Protein AF-A0A377LYE8-F1 (afdb_monomer_lite)

InterPro domains:
  IPR001661 Glycoside hydrolase, family 37 [PF01204] (4-134)
  IPR001661 Glycoside hydrolase, family 37 [PR00744] (15-32)
  IPR001661 Glycoside hydrolase, family 37 [PR00744] (58-74)
  IPR001661 Glycoside hydrolase, family 37 [PR00744] (122-138)
  IPR001661 Glycoside hydrolase, family 37 [PTHR23403] (1-134)
  IPR008928 Six-hairpin glycosidase superfamily [SSF48208] (1-133)
  IPR012341 Six-hairpin glycosidase-like superfamily [G3DSA:1.50.10.10] (1-136)

Radius of gyration: 16.88 Å; chains: 1; bounding box: 43×40×41 Å

Sequence (141 aa):
MDDPQKLGTIRTTSIVPVDLNALMFKMEKLLARASQESGDAASASKYEALATARQKAMEKYLWNDKEGWYADYDLKSKKVRNQLTAAALFPLYVKAAAQDRADKVAVATSSRLLKPGGITTTTVNSGQQWDAPMAGRHCSG

pLDDT: mean 79.94, std 22.17, range [29.41, 98.62]

Structure (mmCIF, N/CA/C/O backbone):
data_AF-A0A377LYE8-F1
#
_entry.id   AF-A0A377LYE8-F1
#
loop_
_atom_site.group_PDB
_atom_site.id
_atom_site.type_symbol
_atom_site.label_atom_id
_atom_site.label_alt_id
_atom_site.label_comp_id
_atom_site.label_asym_id
_atom_site.label_entity_id
_atom_site.label_seq_id
_atom_site.pdbx_PDB_ins_code
_atom_site.Cartn_x
_atom_site.Cartn_y
_atom_site.Cartn_z
_atom_site.occupancy
_atom_site.B_iso_or_equiv
_atom_site.auth_seq_id
_atom_site.auth_comp_id
_atom_site.auth_asym_id
_atom_site.auth_atom_id
_atom_site.pdbx_PDB_model_num
ATOM 1 N N . MET A 1 1 ? 17.632 -0.928 -7.086 1.00 48.34 1 MET A N 1
ATOM 2 C CA . MET A 1 1 ? 18.841 -1.577 -7.592 1.00 48.34 1 MET A CA 1
ATOM 3 C C . MET A 1 1 ? 19.222 -0.950 -8.915 1.00 48.34 1 MET A C 1
ATOM 5 O O . MET A 1 1 ? 18.545 -1.192 -9.905 1.00 48.34 1 MET A O 1
ATOM 9 N N . ASP A 1 2 ? 20.235 -0.085 -8.879 1.00 56.28 2 ASP A N 1
ATOM 10 C CA . ASP A 1 2 ? 20.888 0.429 -10.091 1.00 56.28 2 ASP A CA 1
ATOM 11 C C . ASP A 1 2 ? 22.133 -0.429 -10.426 1.00 56.28 2 ASP A C 1
ATOM 13 O O . ASP A 1 2 ? 22.540 -0.482 -11.578 1.00 56.28 2 ASP A O 1
ATOM 17 N N . ASP A 1 3 ? 22.668 -1.188 -9.454 1.00 51.19 3 ASP A N 1
ATOM 18 C CA . ASP A 1 3 ? 23.614 -2.295 -9.663 1.00 51.19 3 ASP A CA 1
ATOM 19 C C . ASP A 1 3 ? 23.428 -3.359 -8.549 1.00 51.19 3 ASP 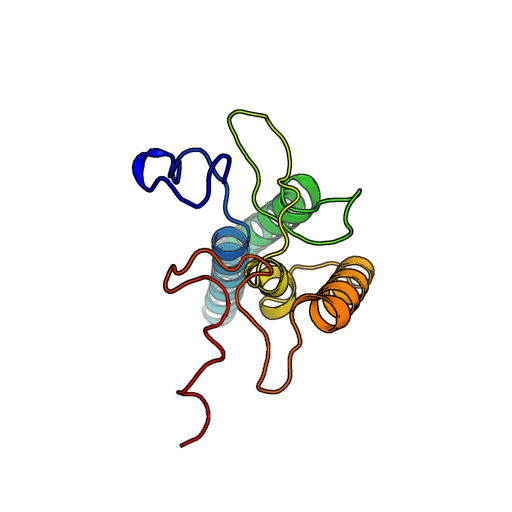A C 1
ATOM 21 O O . ASP A 1 3 ? 23.744 -3.087 -7.387 1.00 51.19 3 ASP A O 1
ATOM 25 N N . PRO A 1 4 ? 22.887 -4.557 -8.844 1.00 56.78 4 PRO A N 1
ATOM 26 C CA . PRO A 1 4 ? 22.670 -5.614 -7.851 1.00 56.78 4 PRO A CA 1
ATOM 27 C C . PRO A 1 4 ? 23.966 -6.278 -7.343 1.00 56.78 4 PRO A C 1
ATOM 29 O O . PRO A 1 4 ? 23.905 -7.100 -6.433 1.00 56.78 4 PRO A O 1
ATOM 32 N N . GLN A 1 5 ? 25.141 -5.944 -7.892 1.00 51.22 5 GLN A N 1
ATOM 33 C CA . GLN A 1 5 ? 26.438 -6.519 -7.502 1.00 51.22 5 GLN A CA 1
ATOM 34 C C . GLN A 1 5 ? 27.265 -5.606 -6.580 1.00 51.22 5 GLN A C 1
ATOM 36 O O . GLN A 1 5 ? 28.321 -6.014 -6.098 1.00 51.22 5 GLN A O 1
ATOM 41 N N . LYS A 1 6 ? 26.793 -4.388 -6.276 1.00 52.12 6 LYS A N 1
ATOM 42 C CA . LYS A 1 6 ? 27.489 -3.444 -5.383 1.00 52.12 6 LYS A CA 1
ATOM 43 C C . LYS A 1 6 ? 26.644 -3.086 -4.165 1.00 52.12 6 LYS A C 1
ATOM 45 O O . LYS A 1 6 ? 25.799 -2.192 -4.227 1.00 52.12 6 LYS A O 1
ATOM 50 N N . LEU A 1 7 ? 26.963 -3.705 -3.023 1.00 47.56 7 LEU A N 1
ATOM 51 C CA . LEU A 1 7 ? 26.375 -3.415 -1.701 1.00 47.56 7 LEU A CA 1
ATOM 52 C C . LEU A 1 7 ? 26.412 -1.913 -1.344 1.00 47.56 7 LEU A C 1
ATOM 54 O O . LEU A 1 7 ? 25.468 -1.393 -0.759 1.00 47.56 7 LEU A O 1
ATOM 58 N N . GLY A 1 8 ? 27.447 -1.180 -1.776 1.00 43.88 8 GLY A N 1
ATOM 59 C CA . GLY A 1 8 ? 27.576 0.272 -1.566 1.00 43.88 8 GLY A CA 1
ATOM 60 C C . GLY A 1 8 ? 26.557 1.143 -2.320 1.00 43.88 8 GLY A C 1
ATOM 61 O O . GLY A 1 8 ? 26.518 2.353 -2.116 1.00 43.88 8 GLY A O 1
ATOM 62 N N . THR A 1 9 ? 25.726 0.557 -3.188 1.00 52.41 9 THR A N 1
ATOM 63 C CA . THR A 1 9 ? 24.635 1.262 -3.886 1.00 52.41 9 THR A CA 1
ATOM 64 C C . THR A 1 9 ? 23.273 1.064 -3.215 1.00 52.41 9 THR A C 1
ATOM 66 O O . THR A 1 9 ? 22.264 1.562 -3.722 1.00 52.41 9 THR A O 1
ATOM 69 N N . ILE A 1 10 ? 23.218 0.371 -2.068 1.00 52.97 10 ILE A N 1
ATOM 70 C CA . ILE A 1 10 ? 21.994 0.214 -1.279 1.00 52.97 10 ILE A CA 1
ATOM 71 C C . ILE A 1 10 ? 21.580 1.586 -0.743 1.00 52.97 10 ILE A C 1
ATOM 73 O O . ILE A 1 10 ? 22.255 2.196 0.081 1.00 52.97 10 ILE A O 1
ATOM 77 N N . ARG A 1 11 ? 20.444 2.086 -1.234 1.00 61.16 11 ARG A N 1
ATOM 78 C CA . ARG A 1 11 ? 19.856 3.362 -0.813 1.00 61.16 11 ARG A CA 1
ATOM 79 C C . ARG A 1 11 ? 18.539 3.134 -0.075 1.00 61.16 11 ARG A C 1
ATOM 81 O O . ARG A 1 11 ? 17.493 3.611 -0.513 1.00 61.16 11 ARG A O 1
ATOM 88 N N . THR A 1 12 ? 18.581 2.389 1.023 1.00 60.00 12 THR A N 1
ATOM 89 C CA . THR A 1 12 ? 17.396 1.987 1.800 1.00 60.00 12 THR A CA 1
ATOM 90 C C . THR A 1 12 ? 16.543 3.175 2.249 1.00 60.00 12 THR A C 1
ATOM 92 O O . THR A 1 12 ? 15.325 3.100 2.175 1.00 60.00 12 THR A O 1
ATOM 95 N N . THR A 1 13 ? 17.144 4.309 2.623 1.00 72.56 13 THR A N 1
ATOM 96 C CA . THR A 1 13 ? 16.402 5.503 3.080 1.00 72.56 13 THR A CA 1
ATOM 97 C C . THR A 1 13 ? 15.757 6.318 1.958 1.00 72.56 13 THR A C 1
ATOM 99 O O . THR A 1 13 ? 14.924 7.177 2.230 1.00 72.56 13 THR A O 1
ATOM 102 N N . SER A 1 14 ? 16.125 6.076 0.695 1.00 80.38 14 SER A N 1
ATOM 103 C CA . SER A 1 14 ? 15.526 6.766 -0.459 1.00 80.38 14 SER A CA 1
ATOM 104 C C . SER A 1 14 ? 14.517 5.908 -1.221 1.00 80.38 14 SER A C 1
ATOM 106 O O . SER A 1 14 ? 14.093 6.282 -2.313 1.00 80.38 14 SER A O 1
ATOM 108 N N . ILE A 1 15 ? 14.159 4.752 -0.670 1.00 87.25 15 ILE A N 1
ATOM 109 C CA . ILE A 1 15 ? 13.177 3.836 -1.236 1.00 87.25 15 ILE A CA 1
ATOM 110 C C . ILE A 1 15 ? 12.002 3.782 -0.263 1.00 87.25 15 ILE A C 1
ATOM 112 O O . ILE A 1 15 ? 12.205 3.644 0.938 1.00 87.25 15 ILE A O 1
ATOM 116 N N . VAL A 1 16 ? 10.781 3.912 -0.778 1.00 92.81 16 VAL A N 1
ATOM 117 C CA . VAL A 1 16 ? 9.554 3.634 -0.027 1.00 92.81 16 VAL A CA 1
ATOM 118 C C . VAL A 1 16 ? 9.164 2.195 -0.343 1.00 92.81 16 VAL A C 1
ATOM 120 O O . VAL A 1 16 ? 8.704 1.937 -1.460 1.00 92.81 16 VAL A O 1
ATOM 123 N N . PRO A 1 17 ? 9.373 1.258 0.591 1.00 93.75 17 PRO A N 1
ATOM 124 C CA . PRO A 1 17 ? 9.189 -0.148 0.300 1.00 93.75 17 PRO A CA 1
ATOM 125 C C . PRO A 1 17 ? 7.709 -0.540 0.389 1.00 93.75 17 PRO A C 1
ATOM 127 O O . PRO A 1 17 ? 6.966 -0.070 1.266 1.00 93.75 17 PRO A O 1
ATOM 130 N N . VAL A 1 18 ? 7.261 -1.362 -0.562 1.00 95.44 18 VAL A N 1
ATOM 131 C CA . VAL A 1 18 ? 5.849 -1.765 -0.680 1.00 95.44 18 VAL A CA 1
ATOM 132 C C . VAL A 1 18 ? 5.402 -2.659 0.479 1.00 95.44 18 VAL A C 1
ATOM 134 O O . VAL A 1 18 ? 4.303 -2.479 1.009 1.00 95.44 18 VAL A O 1
ATOM 137 N N . ASP A 1 19 ? 6.258 -3.580 0.911 1.00 92.19 19 ASP A N 1
ATOM 138 C CA . ASP A 1 19 ? 5.989 -4.532 1.990 1.00 92.19 19 ASP A CA 1
ATOM 139 C C . ASP A 1 19 ? 5.779 -3.834 3.340 1.00 92.19 19 ASP A C 1
ATOM 141 O O . ASP A 1 19 ? 4.768 -4.067 4.004 1.00 92.19 19 ASP A O 1
ATOM 145 N N . LEU A 1 20 ? 6.652 -2.900 3.715 1.00 94.19 20 LEU A N 1
ATOM 146 C CA . LEU A 1 20 ? 6.533 -2.122 4.946 1.00 94.19 20 LEU A CA 1
ATOM 147 C C . LEU A 1 20 ? 5.227 -1.327 4.973 1.00 94.19 20 LEU A C 1
ATOM 149 O O . LEU A 1 20 ? 4.555 -1.278 6.001 1.00 94.19 20 LEU A O 1
ATOM 153 N N . ASN A 1 21 ? 4.840 -0.710 3.853 1.00 97.50 21 ASN A N 1
ATOM 154 C CA . ASN A 1 21 ? 3.593 0.050 3.790 1.00 97.50 21 ASN A CA 1
ATOM 155 C C . ASN A 1 21 ? 2.359 -0.851 3.874 1.00 97.50 21 ASN A C 1
ATOM 157 O O . ASN A 1 21 ? 1.398 -0.489 4.552 1.00 97.50 21 ASN A O 1
ATOM 161 N N . ALA A 1 22 ? 2.404 -2.044 3.286 1.00 96.88 22 ALA A N 1
ATOM 162 C CA . ALA A 1 22 ? 1.357 -3.042 3.468 1.00 96.88 22 ALA A CA 1
ATOM 163 C C . ALA A 1 22 ? 1.251 -3.501 4.937 1.00 96.88 22 ALA A C 1
ATOM 165 O O . ALA A 1 22 ? 0.151 -3.585 5.488 1.00 96.88 22 ALA A O 1
ATOM 166 N N . LEU A 1 23 ? 2.380 -3.740 5.611 1.00 95.56 23 LEU A N 1
ATOM 167 C CA . LEU A 1 23 ? 2.401 -4.115 7.029 1.00 95.56 23 LEU A CA 1
ATOM 168 C C . LEU A 1 23 ? 1.888 -2.989 7.935 1.00 95.56 23 LEU A C 1
ATOM 170 O O . LEU A 1 23 ? 1.106 -3.251 8.850 1.00 95.56 23 LEU A O 1
ATOM 174 N N . MET A 1 24 ? 2.250 -1.734 7.655 1.00 97.62 24 MET A N 1
ATOM 175 C CA . MET A 1 24 ? 1.707 -0.580 8.377 1.00 97.62 24 MET A CA 1
ATOM 176 C C . MET A 1 24 ? 0.190 -0.449 8.186 1.00 97.62 24 MET A C 1
ATOM 178 O O . MET A 1 24 ? -0.513 -0.211 9.164 1.00 97.62 24 MET A O 1
ATOM 182 N N . PHE A 1 25 ? -0.330 -0.686 6.975 1.00 98.31 25 PHE A N 1
ATOM 183 C CA . PHE A 1 25 ? -1.778 -0.705 6.726 1.00 98.31 25 PHE A CA 1
ATOM 184 C C . PHE A 1 25 ? -2.462 -1.773 7.581 1.00 98.31 25 PHE A C 1
ATOM 186 O O . PHE A 1 2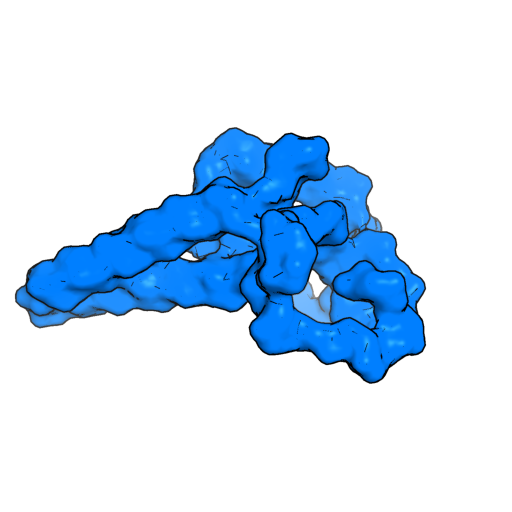5 ? -3.470 -1.512 8.239 1.00 98.31 25 PHE A O 1
ATOM 193 N N . LYS A 1 26 ? -1.887 -2.981 7.624 1.00 97.38 26 LYS A N 1
ATOM 194 C CA . LYS A 1 26 ? -2.416 -4.066 8.452 1.00 97.38 26 LYS A CA 1
ATOM 195 C C . LYS A 1 26 ? -2.432 -3.689 9.931 1.00 97.38 26 LYS A C 1
ATOM 197 O O . LYS A 1 26 ? -3.419 -3.970 10.606 1.00 97.38 26 LYS A O 1
ATOM 202 N N . MET A 1 27 ? -1.367 -3.058 10.420 1.00 98.00 27 MET A N 1
ATOM 203 C CA . MET A 1 27 ? -1.268 -2.588 11.800 1.00 98.00 27 MET A CA 1
ATOM 204 C C . MET A 1 27 ? -2.337 -1.536 12.115 1.00 98.00 27 MET A C 1
ATOM 206 O O . MET A 1 27 ? -3.017 -1.656 13.128 1.00 98.00 27 MET A O 1
ATOM 210 N N . GLU A 1 28 ? -2.551 -0.557 11.237 1.00 98.44 28 GLU A N 1
ATOM 211 C CA . GLU A 1 28 ? -3.599 0.460 11.402 1.00 98.44 28 GLU A CA 1
ATOM 212 C C . GLU A 1 28 ? -4.995 -0.176 11.450 1.00 98.44 28 GLU A C 1
ATOM 214 O O . GLU A 1 28 ? -5.779 0.130 12.344 1.00 98.44 28 GLU A O 1
ATOM 219 N N . LYS A 1 29 ? -5.285 -1.147 10.573 1.00 98.38 29 LYS A N 1
ATOM 220 C CA . LYS A 1 29 ? -6.546 -1.909 10.614 1.00 98.38 29 LYS A CA 1
ATOM 221 C C . LYS A 1 29 ? -6.714 -2.721 11.901 1.00 98.38 29 LYS A C 1
ATOM 223 O O . LYS A 1 29 ? -7.832 -2.845 12.399 1.00 98.38 29 LYS A O 1
ATOM 228 N N . LEU A 1 30 ? -5.631 -3.290 12.434 1.00 98.00 30 LEU A N 1
ATOM 229 C CA . LEU A 1 30 ? -5.656 -4.018 13.705 1.00 98.00 30 LEU A CA 1
ATOM 230 C C . LEU A 1 30 ? -5.915 -3.079 14.885 1.00 98.00 30 LEU A C 1
ATOM 232 O O . LEU A 1 30 ? -6.738 -3.407 15.732 1.00 98.00 30 LEU A O 1
ATOM 236 N N . LEU A 1 31 ? -5.273 -1.909 14.909 1.00 98.12 31 LEU A N 1
ATOM 237 C CA . LEU A 1 31 ? -5.504 -0.891 15.934 1.00 98.12 31 LEU A CA 1
ATOM 238 C C . LEU A 1 31 ? -6.941 -0.368 15.883 1.00 98.12 31 LEU A C 1
ATOM 240 O O . LEU A 1 31 ? -7.589 -0.301 16.920 1.00 98.12 31 LEU A O 1
ATOM 244 N N . ALA A 1 32 ? -7.476 -0.096 14.688 1.00 98.12 32 ALA A N 1
ATOM 245 C CA . ALA A 1 32 ? -8.869 0.315 14.525 1.00 98.12 32 ALA A CA 1
ATOM 246 C C . ALA A 1 32 ? -9.841 -0.718 15.116 1.00 98.12 32 ALA A C 1
ATOM 248 O O . ALA A 1 32 ? -10.744 -0.370 15.877 1.00 98.12 32 ALA A O 1
ATOM 249 N N . ARG A 1 33 ? -9.617 -2.004 14.815 1.00 97.94 33 ARG A N 1
ATOM 250 C CA . ARG A 1 33 ? -10.422 -3.106 15.349 1.00 97.94 33 ARG A CA 1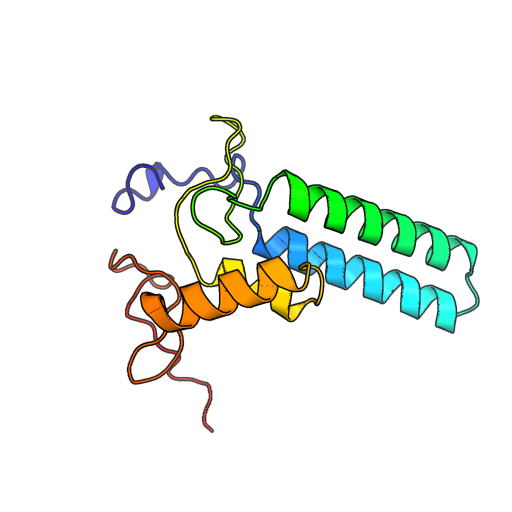
ATOM 251 C C . ARG A 1 33 ? -10.289 -3.239 16.867 1.00 97.94 33 ARG A C 1
ATOM 253 O O . ARG A 1 33 ? -11.307 -3.350 17.539 1.00 97.94 33 ARG A O 1
ATOM 260 N N . ALA A 1 34 ? -9.069 -3.218 17.398 1.00 98.00 34 ALA A N 1
ATOM 261 C CA . ALA A 1 34 ? -8.832 -3.338 18.834 1.00 98.00 34 ALA A CA 1
ATOM 262 C C . ALA A 1 34 ? -9.480 -2.180 19.611 1.00 98.00 34 ALA A C 1
ATOM 264 O O . ALA A 1 34 ? -10.125 -2.415 20.627 1.00 98.00 34 ALA A O 1
ATOM 265 N N . SER A 1 35 ? -9.385 -0.948 19.099 1.00 98.00 35 SER A N 1
ATOM 266 C CA . SER A 1 35 ? -10.063 0.217 19.680 1.00 98.00 35 SER A CA 1
ATOM 267 C C . SER A 1 35 ? -11.586 0.086 19.641 1.00 98.00 35 SER A C 1
ATOM 269 O O . SER A 1 35 ? -12.258 0.445 20.604 1.00 98.00 35 SER A O 1
ATOM 271 N N . GLN A 1 36 ? -12.145 -0.470 18.561 1.00 97.69 36 GLN A N 1
ATOM 272 C CA . GLN A 1 36 ? -13.580 -0.742 18.480 1.00 97.69 36 GLN A CA 1
ATOM 273 C C . GLN A 1 36 ? -14.015 -1.774 19.534 1.00 97.69 36 GLN A C 1
ATOM 275 O O . GLN A 1 36 ? -15.025 -1.574 20.205 1.00 97.69 36 GLN A O 1
ATOM 280 N N . GLU A 1 37 ? -13.247 -2.855 19.696 1.00 97.50 37 GLU A N 1
ATOM 281 C CA . GLU A 1 37 ? -13.495 -3.906 20.693 1.00 97.50 37 GLU A CA 1
ATOM 282 C C . GLU A 1 37 ? -13.326 -3.391 22.137 1.00 97.50 37 GLU A C 1
ATOM 284 O O . GLU A 1 37 ? -14.023 -3.861 23.034 1.00 97.50 37 GLU A O 1
ATOM 289 N N . SER A 1 38 ? -12.474 -2.384 22.368 1.00 97.56 38 SER A N 1
ATOM 290 C CA . SER A 1 38 ? -12.309 -1.734 23.677 1.00 97.56 38 SER A CA 1
ATOM 291 C C . SER A 1 38 ? -13.307 -0.602 23.954 1.00 97.56 38 SER A C 1
ATOM 293 O O . SER A 1 38 ? -13.219 0.035 25.002 1.00 97.56 38 SER A O 1
ATOM 295 N N . GLY A 1 39 ? -14.224 -0.305 23.026 1.00 97.62 39 GLY A N 1
ATOM 296 C CA . GLY A 1 39 ? -15.202 0.783 23.156 1.00 97.62 39 GLY A CA 1
ATOM 297 C C . GLY A 1 39 ? -14.651 2.194 22.893 1.00 97.62 39 GLY A C 1
ATOM 298 O O . GLY A 1 39 ? -15.373 3.172 23.079 1.00 97.62 39 GLY A O 1
ATOM 299 N N . ASP A 1 40 ? -13.406 2.326 22.426 1.00 98.00 40 ASP A N 1
ATOM 300 C CA . ASP A 1 40 ? -12.799 3.607 22.046 1.00 98.00 40 ASP A CA 1
ATOM 301 C C . ASP A 1 40 ? -13.098 3.933 20.572 1.00 98.00 40 ASP A C 1
ATOM 303 O O . ASP A 1 40 ? -12.273 3.761 19.667 1.00 98.00 40 ASP A O 1
ATOM 307 N N . ALA A 1 41 ? -14.316 4.420 20.327 1.00 97.75 41 ALA A N 1
ATOM 308 C CA . ALA A 1 41 ? -14.778 4.798 18.991 1.00 97.75 41 ALA A CA 1
ATOM 309 C C . ALA A 1 41 ? -13.939 5.921 18.345 1.00 97.75 41 ALA A C 1
ATOM 311 O O . ALA A 1 41 ? -13.809 5.966 17.118 1.00 97.75 41 ALA A O 1
ATOM 312 N N . ALA A 1 42 ? -13.350 6.818 19.145 1.00 98.19 42 ALA A N 1
A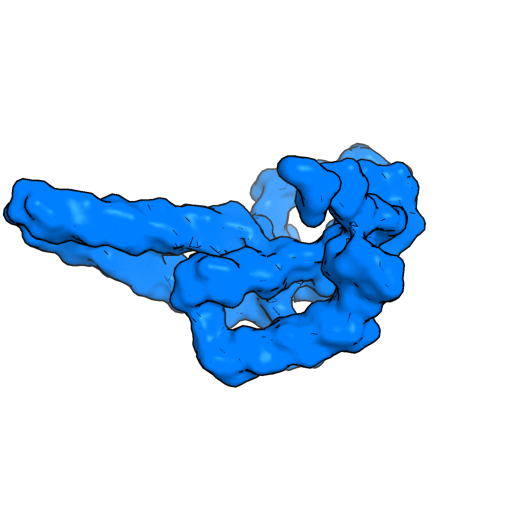TOM 313 C CA . ALA A 1 42 ? -12.529 7.911 18.628 1.00 98.19 42 ALA A CA 1
ATOM 314 C C . ALA A 1 42 ? -11.217 7.378 18.035 1.00 98.19 42 ALA A C 1
ATOM 316 O O . ALA A 1 42 ? -10.873 7.705 16.894 1.00 98.19 42 ALA A O 1
ATOM 317 N N . SER A 1 43 ? -10.517 6.506 18.767 1.00 97.75 43 SER A N 1
ATOM 318 C CA . SER A 1 43 ? -9.310 5.845 18.262 1.00 97.75 43 SER A CA 1
ATOM 319 C C . SER A 1 43 ? -9.620 4.903 17.101 1.00 97.75 43 SER A C 1
ATOM 321 O O . SER A 1 43 ? -8.879 4.902 16.117 1.00 97.75 43 SER A O 1
ATOM 323 N N . ALA A 1 44 ? -10.740 4.172 17.151 1.00 98.44 44 ALA A N 1
ATOM 324 C CA . ALA A 1 44 ? -11.166 3.303 16.054 1.00 98.44 44 ALA A CA 1
ATOM 325 C C . ALA A 1 44 ? -11.304 4.083 14.735 1.00 98.44 44 ALA A C 1
ATOM 327 O O . ALA A 1 44 ? -10.683 3.729 13.730 1.00 98.44 44 ALA A O 1
ATOM 328 N N . SER A 1 45 ? -12.035 5.203 14.763 1.00 98.50 45 SER A N 1
ATOM 329 C CA . SER A 1 45 ? -12.214 6.088 13.605 1.00 98.50 45 SER A CA 1
ATOM 330 C C . SER A 1 45 ? -10.889 6.686 13.115 1.00 98.50 45 SER A C 1
ATOM 332 O O . SER A 1 45 ? -10.601 6.692 11.915 1.00 98.50 45 SER A O 1
ATOM 334 N N . LYS A 1 46 ? -10.024 7.123 14.040 1.00 98.62 46 LYS A N 1
ATOM 335 C CA . LYS A 1 46 ? -8.692 7.652 13.713 1.00 98.62 46 LYS A CA 1
ATOM 336 C C . LYS A 1 46 ? -7.840 6.630 12.958 1.00 98.62 46 LYS A C 1
ATOM 338 O O . LYS A 1 46 ? -7.257 6.965 11.927 1.00 98.62 46 LYS A O 1
ATOM 343 N N . TYR A 1 47 ? -7.738 5.403 13.461 1.00 98.50 47 TYR A N 1
ATOM 344 C CA . TYR A 1 47 ? -6.912 4.371 12.833 1.00 98.50 47 TYR A CA 1
ATOM 345 C C . TYR A 1 47 ? -7.496 3.883 11.506 1.00 98.50 47 TYR A C 1
ATOM 347 O O . TYR A 1 47 ? -6.737 3.618 10.574 1.00 98.50 47 TYR A O 1
ATOM 355 N N . GLU A 1 48 ? -8.822 3.857 11.366 1.00 98.56 48 GLU A N 1
ATOM 356 C CA . GLU A 1 48 ? -9.472 3.552 10.090 1.00 98.56 48 GLU A CA 1
ATOM 357 C C . GLU A 1 48 ? -9.173 4.619 9.023 1.00 98.56 48 GLU A C 1
ATOM 359 O O . GLU A 1 48 ? -8.882 4.295 7.866 1.00 98.56 48 GLU A O 1
ATOM 364 N N . ALA A 1 49 ? -9.168 5.899 9.409 1.00 98.56 49 ALA A N 1
ATOM 365 C CA . ALA A 1 49 ? -8.788 6.995 8.521 1.00 98.56 49 ALA A CA 1
ATOM 366 C C . ALA A 1 49 ? -7.315 6.900 8.084 1.00 98.56 49 ALA A C 1
ATOM 368 O O . ALA A 1 49 ? -7.012 7.105 6.906 1.00 98.56 49 ALA A O 1
ATOM 369 N N . LEU A 1 50 ? -6.409 6.541 9.003 1.00 98.50 50 LEU A N 1
ATOM 370 C CA . LEU A 1 50 ? -4.994 6.306 8.690 1.00 98.50 50 LEU A CA 1
ATOM 371 C C . LEU A 1 50 ? -4.819 5.137 7.712 1.00 98.50 50 LEU A C 1
ATOM 373 O O . LEU A 1 50 ? -4.163 5.308 6.683 1.00 98.50 50 LEU A O 1
ATOM 377 N N . ALA A 1 51 ? -5.477 4.003 7.968 1.00 98.19 51 ALA A N 1
ATOM 378 C CA . ALA A 1 51 ? -5.452 2.846 7.076 1.00 98.19 51 ALA A CA 1
ATOM 379 C C . ALA A 1 51 ? -5.965 3.205 5.672 1.00 98.19 51 ALA A C 1
ATOM 381 O O . ALA A 1 51 ? -5.328 2.890 4.666 1.00 98.19 51 ALA A O 1
ATOM 382 N N . THR A 1 52 ? -7.080 3.936 5.589 1.00 98.25 52 THR A N 1
ATOM 383 C CA . THR A 1 52 ? -7.652 4.395 4.314 1.00 98.25 52 THR A CA 1
ATOM 384 C C . THR A 1 52 ? -6.690 5.316 3.561 1.00 98.25 52 THR A C 1
ATOM 386 O O . THR A 1 52 ? -6.507 5.183 2.347 1.00 98.25 52 THR A O 1
ATOM 389 N N . ALA A 1 53 ? -6.055 6.261 4.259 1.00 98.44 53 ALA A N 1
ATOM 390 C CA . ALA A 1 53 ? -5.072 7.159 3.661 1.00 98.44 53 ALA A CA 1
ATOM 391 C C . ALA A 1 53 ? -3.852 6.388 3.139 1.00 98.44 53 ALA A C 1
ATOM 393 O O . ALA A 1 53 ? -3.376 6.659 2.033 1.00 98.44 53 ALA A O 1
ATOM 394 N N . ARG A 1 54 ? -3.381 5.389 3.892 1.00 98.25 54 ARG A N 1
ATOM 395 C CA . ARG A 1 54 ? -2.256 4.546 3.492 1.00 98.25 54 ARG A CA 1
ATOM 396 C C . ARG A 1 54 ? -2.581 3.676 2.291 1.00 98.25 54 ARG A C 1
ATOM 398 O O . ARG A 1 54 ? -1.777 3.640 1.366 1.00 98.25 54 ARG A O 1
ATOM 405 N N . GLN A 1 55 ? -3.753 3.047 2.262 1.00 97.94 55 GLN A N 1
ATOM 406 C CA . GLN A 1 55 ? -4.206 2.275 1.106 1.00 97.94 55 GLN A CA 1
ATOM 407 C C . GLN A 1 55 ? -4.182 3.150 -0.152 1.00 97.94 55 GLN A C 1
ATOM 409 O O . GLN A 1 55 ? -3.513 2.814 -1.123 1.00 97.94 55 GLN A O 1
ATOM 414 N N . LYS A 1 56 ? -4.790 4.343 -0.106 1.00 97.75 56 LYS A N 1
ATOM 415 C CA . LYS A 1 56 ? -4.761 5.300 -1.228 1.00 97.75 56 LYS A CA 1
ATOM 416 C C . LYS A 1 56 ? -3.337 5.693 -1.635 1.00 97.75 56 LYS A C 1
ATOM 418 O O . LYS A 1 56 ? -3.053 5.821 -2.824 1.00 97.75 56 LYS A O 1
ATOM 423 N N . ALA A 1 57 ? -2.439 5.889 -0.671 1.00 97.38 57 ALA A N 1
ATOM 424 C CA . ALA A 1 57 ? -1.040 6.197 -0.952 1.00 97.38 57 ALA A CA 1
ATOM 425 C C . ALA A 1 57 ? -0.311 5.022 -1.625 1.00 97.38 57 ALA A C 1
ATOM 427 O O . ALA A 1 57 ? 0.432 5.247 -2.578 1.00 97.38 57 ALA A O 1
ATOM 428 N N . MET A 1 58 ? -0.551 3.782 -1.191 1.00 97.56 58 MET A N 1
ATOM 429 C CA . MET A 1 58 ? -0.008 2.581 -1.834 1.00 97.56 58 MET A CA 1
ATOM 430 C C . MET A 1 58 ? -0.514 2.451 -3.272 1.00 97.56 58 MET A C 1
ATOM 432 O O . MET A 1 58 ? 0.288 2.270 -4.184 1.00 97.56 58 MET A O 1
ATOM 436 N N . GLU A 1 59 ? -1.817 2.631 -3.493 1.00 95.69 59 GLU A N 1
ATOM 437 C CA . GLU A 1 59 ? -2.410 2.572 -4.833 1.00 95.69 59 GLU A CA 1
ATOM 438 C C . GLU A 1 59 ? -1.840 3.644 -5.778 1.00 95.69 59 GLU A C 1
ATOM 440 O O . GLU A 1 59 ? -1.758 3.421 -6.986 1.00 95.69 59 GLU A O 1
ATOM 445 N N . LYS A 1 60 ? -1.426 4.798 -5.244 1.00 96.19 60 LYS A N 1
ATOM 446 C CA . LYS A 1 60 ? -0.865 5.907 -6.025 1.00 96.19 60 LYS A CA 1
ATOM 447 C C . LYS A 1 60 ? 0.637 5.786 -6.280 1.00 96.19 60 LYS A C 1
ATOM 449 O O . LYS A 1 60 ? 1.094 6.111 -7.370 1.00 96.19 60 LYS A O 1
ATOM 454 N N . TYR A 1 61 ? 1.411 5.422 -5.261 1.00 96.62 61 TYR A N 1
ATOM 455 C CA . TYR A 1 61 ? 2.872 5.525 -5.300 1.00 96.62 61 TYR A CA 1
ATOM 456 C C . TYR A 1 61 ? 3.580 4.181 -5.415 1.00 96.62 61 TYR A C 1
ATOM 458 O O . TYR A 1 61 ? 4.758 4.167 -5.741 1.00 96.62 61 TYR A O 1
ATOM 466 N N . LEU A 1 62 ? 2.908 3.064 -5.148 1.00 97.06 62 LEU A N 1
ATOM 467 C CA . LEU A 1 62 ? 3.541 1.742 -5.120 1.00 97.06 62 LEU A CA 1
ATOM 468 C C . LEU A 1 62 ? 3.001 0.811 -6.201 1.00 97.06 62 LEU A C 1
ATOM 470 O O . LEU A 1 62 ? 3.409 -0.340 -6.270 1.00 97.06 62 LEU A O 1
ATOM 474 N N . TRP A 1 63 ? 2.096 1.287 -7.051 1.00 97.44 63 TRP A N 1
ATOM 475 C CA . TRP A 1 63 ? 1.579 0.529 -8.181 1.00 97.44 63 TRP A CA 1
ATOM 476 C C . TRP A 1 63 ? 2.261 0.941 -9.479 1.00 97.44 63 TRP A C 1
ATOM 478 O O . TRP A 1 63 ? 2.281 2.120 -9.831 1.00 97.44 63 TRP A O 1
ATOM 488 N N . ASN A 1 64 ? 2.807 -0.030 -10.208 1.00 96.62 64 ASN A N 1
ATOM 489 C CA . ASN A 1 64 ? 3.388 0.205 -11.518 1.00 96.62 64 ASN A CA 1
ATOM 490 C C . ASN A 1 64 ? 2.356 -0.114 -12.607 1.00 96.62 64 ASN A C 1
ATOM 492 O O . ASN A 1 64 ? 2.193 -1.272 -12.987 1.00 96.62 64 ASN A O 1
ATOM 496 N N . ASP A 1 65 ? 1.680 0.910 -13.136 1.00 94.00 65 ASP A N 1
ATOM 497 C CA . ASP A 1 65 ? 0.668 0.738 -14.191 1.00 94.00 65 ASP A CA 1
ATOM 498 C C . ASP A 1 65 ? 1.220 0.135 -15.483 1.00 94.00 65 ASP A C 1
ATOM 500 O O . ASP A 1 65 ? 0.508 -0.589 -16.176 1.00 94.00 65 ASP A O 1
ATOM 504 N N . LYS A 1 66 ? 2.486 0.419 -15.809 1.00 93.56 66 LYS A N 1
ATOM 505 C CA . LYS A 1 66 ? 3.119 -0.084 -17.030 1.00 93.56 66 LYS A CA 1
ATOM 506 C C . LYS A 1 66 ? 3.360 -1.588 -16.948 1.00 93.56 66 LYS A C 1
ATOM 508 O O . LYS A 1 66 ? 3.135 -2.301 -17.919 1.00 93.56 66 LYS A O 1
ATOM 513 N N . GLU A 1 67 ? 3.860 -2.044 -15.807 1.00 93.44 67 GLU A N 1
ATOM 514 C CA . GLU A 1 67 ? 4.271 -3.434 -15.623 1.00 93.44 67 GLU A CA 1
ATOM 515 C C . GLU A 1 67 ? 3.151 -4.321 -15.048 1.00 93.44 67 GLU A C 1
ATOM 517 O O . GLU A 1 67 ? 3.139 -5.529 -15.274 1.00 93.44 67 GLU A O 1
ATOM 522 N N . GLY A 1 68 ? 2.178 -3.734 -14.345 1.00 95.12 68 GLY A N 1
ATOM 523 C CA . GLY A 1 68 ? 1.022 -4.445 -13.799 1.00 95.12 68 GLY A CA 1
ATOM 524 C C . GLY A 1 68 ? 1.274 -5.141 -12.459 1.00 95.12 68 GLY A C 1
ATOM 525 O O . GLY A 1 68 ? 0.649 -6.161 -12.180 1.00 95.12 68 GLY A O 1
ATOM 526 N N . TRP A 1 69 ? 2.167 -4.616 -11.619 1.00 95.81 69 TRP A N 1
ATOM 527 C CA . TRP A 1 69 ? 2.381 -5.113 -10.255 1.00 95.81 69 TRP A CA 1
ATOM 528 C C . TRP A 1 69 ? 2.751 -3.992 -9.286 1.00 95.81 69 TRP A C 1
ATOM 530 O O . TRP A 1 69 ? 3.146 -2.896 -9.692 1.00 95.81 69 TRP A O 1
ATOM 540 N N . TYR A 1 70 ? 2.660 -4.279 -7.986 1.00 96.19 70 TYR A N 1
ATOM 541 C CA . TYR A 1 70 ? 3.203 -3.377 -6.979 1.00 96.19 70 TYR A CA 1
ATOM 542 C C . TYR A 1 70 ? 4.730 -3.466 -6.915 1.00 96.19 70 TYR A C 1
ATOM 544 O O . TYR A 1 70 ? 5.311 -4.542 -7.052 1.00 96.19 70 TYR A O 1
ATOM 552 N N . ALA A 1 71 ? 5.380 -2.334 -6.682 1.00 95.62 71 ALA A N 1
ATOM 553 C CA . ALA A 1 71 ? 6.820 -2.219 -6.532 1.00 95.62 71 ALA A CA 1
ATOM 554 C C . ALA A 1 71 ? 7.163 -1.022 -5.640 1.00 95.62 71 ALA A C 1
ATOM 556 O O . ALA A 1 71 ? 6.341 -0.136 -5.402 1.00 95.62 71 ALA A O 1
ATOM 557 N N . ASP A 1 72 ? 8.400 -0.984 -5.157 1.00 94.44 72 ASP A N 1
ATOM 558 C CA . ASP A 1 72 ? 8.852 0.121 -4.320 1.00 94.44 72 ASP A CA 1
ATOM 559 C C . ASP A 1 72 ? 8.872 1.443 -5.095 1.00 94.44 72 ASP A C 1
ATOM 561 O O . ASP A 1 72 ? 9.091 1.477 -6.312 1.00 94.44 72 ASP A O 1
ATOM 565 N N . TYR A 1 73 ? 8.721 2.553 -4.378 1.00 94.44 73 TYR A N 1
ATOM 566 C CA . TYR A 1 73 ? 8.876 3.888 -4.946 1.00 94.44 73 TYR A CA 1
ATOM 567 C C . TYR A 1 73 ? 10.272 4.431 -4.675 1.00 94.44 73 TYR A C 1
ATOM 569 O O . TYR A 1 73 ? 10.765 4.400 -3.549 1.00 94.44 73 TYR A O 1
ATOM 577 N N . ASP A 1 74 ? 10.911 4.976 -5.699 1.00 93.06 74 ASP A N 1
ATOM 578 C CA . ASP A 1 74 ? 12.219 5.604 -5.588 1.00 93.06 74 ASP A CA 1
ATOM 579 C C . ASP A 1 74 ? 12.055 7.119 -5.399 1.00 93.06 74 ASP A C 1
ATOM 581 O O . ASP A 1 74 ? 11.606 7.834 -6.299 1.00 93.06 74 ASP A O 1
ATOM 585 N N . LEU A 1 75 ? 12.426 7.625 -4.219 1.00 88.94 75 LEU A N 1
ATOM 586 C CA . LEU A 1 75 ? 12.273 9.036 -3.850 1.00 88.94 75 LEU A CA 1
ATOM 587 C C . LEU A 1 75 ? 13.185 9.970 -4.652 1.00 88.94 75 LEU A C 1
ATOM 589 O O . LEU A 1 75 ? 12.858 11.147 -4.802 1.00 88.94 75 LEU A O 1
ATOM 593 N N . LYS A 1 76 ? 14.313 9.474 -5.179 1.00 88.75 76 LYS A N 1
ATOM 594 C CA . LYS A 1 76 ? 15.243 10.289 -5.974 1.00 88.75 76 LYS A CA 1
ATOM 595 C C . LYS A 1 76 ? 14.707 10.506 -7.378 1.00 88.75 76 LYS A C 1
ATOM 597 O O . LYS A 1 76 ? 14.654 11.637 -7.850 1.00 88.75 76 LYS A O 1
ATOM 602 N N . SER A 1 77 ? 14.302 9.422 -8.035 1.00 91.31 77 SER A N 1
ATOM 603 C CA . SER A 1 77 ? 13.739 9.496 -9.387 1.00 91.31 77 SER A CA 1
ATOM 604 C C . SER A 1 77 ? 12.267 9.909 -9.404 1.00 91.31 77 SER A C 1
ATOM 606 O O . SER A 1 77 ? 11.757 10.258 -10.468 1.00 91.31 77 SER A O 1
ATOM 608 N N . LYS A 1 78 ? 11.604 9.899 -8.237 1.00 92.75 78 LYS A N 1
ATOM 609 C CA . LYS A 1 78 ? 10.168 10.150 -8.055 1.00 92.75 78 LYS A CA 1
ATOM 610 C C . LYS A 1 78 ? 9.314 9.237 -8.937 1.00 92.75 78 LYS A C 1
ATOM 612 O O . LYS A 1 78 ? 8.386 9.688 -9.607 1.00 92.75 78 LYS A O 1
ATOM 617 N N . LYS A 1 79 ? 9.675 7.953 -8.980 1.00 93.56 79 LYS A N 1
ATOM 618 C CA . LYS A 1 79 ? 9.035 6.949 -9.835 1.00 93.56 79 LYS A CA 1
ATOM 619 C C . LYS A 1 79 ? 8.865 5.631 -9.101 1.00 93.56 79 LYS A C 1
ATOM 621 O O . LYS A 1 79 ? 9.707 5.238 -8.295 1.00 93.56 79 LYS A O 1
ATOM 626 N N . VAL A 1 80 ? 7.795 4.927 -9.453 1.00 95.00 80 VAL A N 1
ATOM 627 C CA . VAL A 1 80 ? 7.627 3.518 -9.100 1.00 95.00 80 VAL A CA 1
ATOM 628 C C . VAL A 1 80 ? 8.697 2.717 -9.831 1.00 95.00 80 VAL A C 1
ATOM 630 O O . VAL A 1 80 ? 8.965 2.945 -11.014 1.00 95.00 80 VAL A O 1
ATOM 633 N N . ARG A 1 81 ? 9.352 1.802 -9.124 1.00 92.06 81 ARG A N 1
ATOM 634 C CA . ARG A 1 81 ? 10.379 0.942 -9.707 1.00 92.06 81 ARG A CA 1
ATOM 635 C C . ARG A 1 81 ? 9.733 -0.118 -10.606 1.00 92.06 81 ARG A C 1
ATOM 637 O O . ARG A 1 81 ? 8.582 -0.497 -10.422 1.00 92.06 81 ARG A O 1
ATOM 644 N N . ASN A 1 82 ? 10.491 -0.623 -11.580 1.00 91.50 82 ASN A N 1
ATOM 645 C CA . ASN A 1 82 ? 9.999 -1.641 -12.525 1.00 91.50 82 ASN A CA 1
ATOM 646 C C . ASN A 1 82 ? 10.250 -3.082 -12.060 1.00 91.50 82 ASN A C 1
ATOM 648 O O . ASN A 1 82 ? 9.780 -4.018 -12.688 1.00 91.50 82 ASN A O 1
ATOM 652 N N . GLN A 1 83 ? 11.033 -3.293 -11.004 1.00 86.06 83 GLN A N 1
ATOM 653 C CA . GLN A 1 83 ? 11.456 -4.634 -10.607 1.00 86.06 83 GLN A CA 1
ATOM 654 C C . GLN A 1 83 ? 10.316 -5.382 -9.907 1.00 86.06 83 GLN A C 1
ATOM 656 O O . GLN A 1 83 ? 9.774 -4.883 -8.924 1.00 86.06 83 GLN A O 1
ATOM 661 N N . LEU A 1 84 ? 9.997 -6.587 -10.387 1.00 86.12 84 LEU A N 1
ATOM 662 C CA . LEU A 1 84 ? 9.104 -7.513 -9.695 1.00 86.12 84 LEU A CA 1
ATOM 663 C C . LEU A 1 84 ? 9.876 -8.261 -8.600 1.00 86.12 84 LEU A C 1
ATOM 665 O O . LEU A 1 84 ? 10.896 -8.903 -8.865 1.00 86.12 84 LEU A O 1
ATOM 669 N N . THR A 1 85 ? 9.362 -8.205 -7.377 1.00 86.25 85 THR A N 1
ATOM 670 C CA . THR A 1 85 ? 9.859 -8.956 -6.218 1.00 86.25 85 THR A CA 1
ATOM 671 C C . THR A 1 85 ? 8.680 -9.597 -5.487 1.00 86.25 85 THR A C 1
ATOM 673 O O . THR A 1 85 ? 7.526 -9.231 -5.713 1.00 86.25 85 THR A O 1
ATOM 676 N N . ALA A 1 86 ? 8.943 -10.533 -4.576 1.00 84.69 86 ALA A N 1
ATOM 677 C CA . ALA A 1 86 ? 7.912 -11.127 -3.726 1.00 84.69 86 ALA A CA 1
ATOM 678 C C . ALA A 1 86 ? 7.215 -10.092 -2.822 1.00 84.69 86 ALA A C 1
ATOM 680 O O . ALA A 1 86 ? 6.082 -10.322 -2.402 1.00 84.69 86 ALA A O 1
ATOM 681 N N . ALA A 1 87 ? 7.827 -8.923 -2.587 1.00 88.38 87 ALA A N 1
ATOM 682 C CA . ALA A 1 87 ? 7.192 -7.817 -1.871 1.00 88.38 87 ALA A CA 1
ATOM 683 C C . ALA A 1 87 ? 5.894 -7.344 -2.559 1.00 88.38 87 ALA A C 1
ATOM 685 O O . ALA A 1 87 ? 4.970 -6.890 -1.885 1.00 88.38 87 ALA A O 1
ATOM 686 N N . ALA A 1 88 ? 5.762 -7.544 -3.878 1.00 91.38 88 ALA A N 1
ATOM 687 C CA . ALA A 1 88 ? 4.544 -7.242 -4.633 1.00 91.38 88 ALA A CA 1
ATOM 688 C C . ALA A 1 88 ? 3.302 -8.017 -4.147 1.00 91.38 88 ALA A C 1
ATOM 690 O O . ALA A 1 88 ? 2.177 -7.592 -4.406 1.00 91.38 88 ALA A O 1
ATOM 691 N N . LEU A 1 89 ? 3.487 -9.132 -3.428 1.00 90.62 89 LEU A N 1
ATOM 692 C CA . LEU A 1 89 ? 2.405 -9.947 -2.865 1.00 90.62 89 LEU A CA 1
ATOM 693 C C . LEU A 1 89 ? 1.886 -9.422 -1.520 1.00 90.62 89 LEU A C 1
ATOM 695 O O . LEU A 1 89 ? 0.781 -9.778 -1.109 1.00 90.62 89 LEU A O 1
ATOM 699 N N . PHE A 1 90 ? 2.637 -8.569 -0.821 1.00 93.00 90 PHE A N 1
ATOM 700 C CA . PHE A 1 90 ? 2.239 -8.080 0.502 1.00 93.00 90 PHE A CA 1
ATOM 701 C C . PHE A 1 90 ? 0.923 -7.287 0.489 1.00 93.00 90 PHE A C 1
ATOM 703 O O . PHE A 1 90 ? 0.090 -7.545 1.361 1.00 93.00 90 PHE A O 1
ATOM 710 N N . PRO A 1 91 ? 0.662 -6.386 -0.484 1.00 95.06 91 PRO A N 1
ATOM 711 C CA . PRO A 1 91 ? -0.636 -5.720 -0.604 1.00 95.06 91 PRO A CA 1
ATOM 712 C C . PRO A 1 91 ? -1.823 -6.689 -0.726 1.00 95.06 91 PRO A C 1
ATOM 714 O O . PRO A 1 91 ? -2.900 -6.399 -0.204 1.00 95.06 91 PRO A O 1
ATOM 717 N N . LEU A 1 92 ? -1.631 -7.856 -1.354 1.00 93.12 92 LEU A N 1
ATOM 718 C CA . LEU A 1 92 ? -2.653 -8.904 -1.450 1.00 93.12 92 LEU A CA 1
ATOM 719 C C . LEU A 1 92 ? -2.820 -9.616 -0.102 1.00 93.12 92 LEU A C 1
ATOM 721 O O . LEU A 1 92 ? -3.941 -9.762 0.382 1.00 93.12 92 LEU A O 1
ATOM 725 N N . TYR A 1 93 ? -1.710 -9.996 0.538 1.00 90.62 93 TYR A N 1
ATOM 726 C CA . TYR A 1 93 ? -1.706 -10.661 1.847 1.00 90.62 93 TYR A CA 1
ATOM 727 C C . TYR A 1 93 ? -2.472 -9.864 2.912 1.00 90.62 93 TYR A C 1
ATOM 729 O O . TYR A 1 93 ? -3.269 -10.420 3.672 1.00 90.62 93 TYR A O 1
ATOM 737 N N . VAL A 1 94 ? -2.280 -8.544 2.946 1.00 93.75 94 VAL A N 1
ATOM 738 C CA . VAL A 1 94 ? -2.954 -7.671 3.918 1.00 93.75 94 VAL A CA 1
ATOM 739 C C . VAL A 1 94 ? -4.345 -7.213 3.474 1.00 93.75 94 VAL A C 1
ATOM 741 O O . VAL A 1 94 ? -5.001 -6.498 4.231 1.00 93.75 94 VAL A O 1
ATOM 744 N N . LYS A 1 95 ? -4.813 -7.638 2.291 1.00 93.81 95 LYS A N 1
ATOM 745 C CA . LYS A 1 95 ? -6.081 -7.220 1.667 1.00 93.81 95 LYS A CA 1
ATOM 746 C C . LYS A 1 95 ? -6.180 -5.701 1.446 1.00 93.81 95 LYS A C 1
ATOM 748 O O . LYS A 1 95 ? -7.243 -5.116 1.628 1.00 93.81 95 LYS A O 1
ATOM 753 N N . ALA A 1 96 ? -5.063 -5.065 1.087 1.00 93.56 96 ALA A N 1
ATOM 754 C CA . ALA A 1 96 ? -5.014 -3.651 0.703 1.00 93.56 96 ALA A CA 1
ATOM 755 C C . ALA A 1 96 ? -5.246 -3.443 -0.800 1.00 93.56 96 ALA A C 1
ATOM 757 O O . ALA A 1 96 ? -5.742 -2.390 -1.189 1.00 93.56 96 ALA A O 1
ATOM 758 N N . ALA A 1 97 ? -4.887 -4.425 -1.630 1.00 94.00 97 ALA A N 1
ATOM 759 C CA . ALA A 1 97 ? -4.968 -4.299 -3.079 1.00 94.00 97 ALA A CA 1
ATOM 760 C C . ALA A 1 97 ? -6.413 -4.296 -3.601 1.00 94.00 97 ALA A C 1
ATOM 762 O O . ALA A 1 97 ? -7.254 -5.069 -3.135 1.00 94.00 97 ALA A O 1
ATOM 763 N N . ALA A 1 98 ? -6.673 -3.468 -4.616 1.00 91.69 98 ALA A N 1
ATOM 764 C CA . ALA A 1 98 ? -7.888 -3.568 -5.421 1.00 91.69 98 ALA A CA 1
ATOM 765 C C . ALA A 1 98 ? -7.937 -4.913 -6.170 1.00 91.69 98 ALA A C 1
ATOM 767 O O . ALA A 1 98 ? -6.894 -5.473 -6.516 1.00 91.69 98 ALA A O 1
ATOM 768 N N . GLN A 1 99 ? -9.141 -5.436 -6.426 1.00 90.69 99 GLN A N 1
ATOM 769 C CA . GLN A 1 99 ? -9.308 -6.781 -6.991 1.00 90.69 99 GLN A CA 1
ATOM 770 C C . GLN A 1 99 ? -8.638 -6.934 -8.366 1.00 90.69 99 GLN A C 1
ATOM 772 O O . GLN A 1 99 ? -7.916 -7.898 -8.591 1.00 90.69 99 GLN A O 1
ATOM 777 N N . ASP A 1 100 ? -8.788 -5.949 -9.252 1.00 93.62 100 ASP A N 1
ATOM 778 C CA . ASP A 1 100 ? -8.166 -5.949 -10.581 1.00 93.62 100 ASP A CA 1
ATOM 779 C C . ASP A 1 100 ? -6.628 -5.975 -10.512 1.00 93.62 100 ASP A C 1
ATOM 781 O O . ASP A 1 100 ? -5.956 -6.600 -11.337 1.00 93.62 100 ASP A O 1
ATOM 785 N N . ARG A 1 101 ? -6.052 -5.311 -9.506 1.00 94.25 101 ARG A N 1
ATOM 786 C CA . ARG A 1 101 ? -4.608 -5.305 -9.244 1.00 94.25 101 ARG A CA 1
ATOM 787 C C . ARG A 1 101 ? -4.150 -6.614 -8.618 1.00 94.25 101 ARG A C 1
ATOM 789 O O . ARG A 1 101 ? -3.087 -7.109 -8.986 1.00 94.25 101 ARG A O 1
ATOM 796 N N . ALA A 1 102 ? -4.947 -7.198 -7.725 1.00 90.19 102 ALA A N 1
ATOM 797 C CA . ALA A 1 102 ? -4.686 -8.520 -7.166 1.00 90.19 102 ALA A CA 1
ATOM 798 C C . ALA A 1 102 ? -4.620 -9.586 -8.270 1.00 90.19 102 ALA A C 1
ATOM 800 O O . ALA A 1 102 ? -3.678 -10.378 -8.291 1.00 90.19 102 ALA A O 1
ATOM 801 N N . ASP A 1 103 ? -5.542 -9.541 -9.234 1.00 90.25 103 ASP A N 1
ATOM 802 C CA . ASP A 1 103 ? -5.567 -10.467 -10.369 1.00 90.25 103 ASP A CA 1
ATOM 803 C C . ASP A 1 103 ? -4.311 -10.313 -11.246 1.00 90.25 103 ASP A C 1
ATOM 805 O O . ASP A 1 103 ? -3.651 -11.299 -11.584 1.00 90.25 103 ASP A O 1
ATOM 809 N N . LYS A 1 104 ? -3.909 -9.071 -11.555 1.00 93.06 104 LYS A N 1
ATOM 810 C CA . LYS A 1 104 ? -2.673 -8.789 -12.309 1.00 93.06 104 LYS A CA 1
ATOM 811 C C . LYS A 1 104 ? -1.421 -9.288 -11.587 1.00 93.06 104 LYS A C 1
ATOM 813 O O . LYS A 1 104 ? -0.558 -9.910 -12.209 1.00 93.06 104 LYS A O 1
ATOM 818 N N . VAL A 1 105 ? -1.331 -9.059 -10.277 1.00 89.62 105 VAL A N 1
ATOM 819 C CA . VAL A 1 105 ? -0.207 -9.533 -9.460 1.00 89.62 105 VAL A CA 1
ATOM 820 C C . VAL A 1 105 ? -0.177 -11.057 -9.424 1.00 89.62 105 VAL A C 1
ATOM 822 O O . VAL A 1 105 ? 0.893 -11.629 -9.608 1.00 89.62 105 VAL A O 1
ATOM 825 N N . ALA A 1 106 ? -1.322 -11.726 -9.269 1.00 82.94 106 ALA A N 1
ATOM 826 C CA . ALA A 1 106 ? -1.397 -13.185 -9.296 1.00 82.94 106 ALA A CA 1
ATOM 827 C C . ALA A 1 106 ? -0.857 -13.752 -10.620 1.00 82.94 106 ALA A C 1
ATOM 829 O O . ALA A 1 106 ? -0.005 -14.642 -10.609 1.00 82.94 106 ALA A O 1
ATOM 830 N N . VAL A 1 107 ? -1.259 -13.176 -11.759 1.00 86.12 107 VAL A N 1
ATOM 831 C CA . VAL A 1 107 ? -0.743 -13.560 -13.085 1.00 86.12 107 VAL A CA 1
ATOM 832 C C . VAL A 1 107 ? 0.768 -13.320 -13.195 1.00 86.12 107 VAL A C 1
ATOM 834 O O . VAL A 1 107 ? 1.504 -14.191 -13.670 1.00 86.12 107 VAL A O 1
ATOM 837 N N . ALA A 1 108 ? 1.265 -12.167 -12.738 1.00 85.12 108 ALA A N 1
ATOM 838 C CA . ALA A 1 108 ? 2.693 -11.845 -12.763 1.00 85.12 108 ALA A CA 1
ATOM 839 C C . ALA A 1 108 ? 3.519 -12.801 -11.884 1.00 85.12 108 ALA A C 1
ATOM 841 O O . ALA A 1 108 ? 4.578 -13.277 -12.300 1.00 85.12 108 ALA A O 1
ATOM 842 N N . THR A 1 109 ? 3.024 -13.139 -10.693 1.00 78.94 109 THR A N 1
ATOM 843 C CA . THR A 1 109 ? 3.669 -14.089 -9.782 1.00 78.94 109 THR A CA 1
ATOM 844 C C . THR A 1 109 ? 3.690 -15.493 -10.373 1.00 78.94 109 THR A C 1
ATOM 846 O O . THR A 1 109 ? 4.761 -16.097 -10.432 1.00 78.94 109 THR A O 1
ATOM 849 N N . SER A 1 110 ? 2.562 -15.998 -10.873 1.00 76.69 110 SER A N 1
ATOM 850 C CA . SER A 1 110 ? 2.490 -17.333 -11.479 1.00 76.69 110 SER A CA 1
ATOM 851 C C . SER A 1 110 ? 3.368 -17.474 -12.722 1.00 76.69 110 SER A C 1
ATOM 853 O O . SER A 1 110 ? 3.912 -18.546 -12.958 1.00 76.69 110 SER A O 1
ATOM 855 N N . SER A 1 111 ? 3.538 -16.408 -13.507 1.00 77.19 111 SER A N 1
ATOM 856 C CA . SER A 1 111 ? 4.344 -16.451 -14.735 1.00 77.19 111 SER A CA 1
ATOM 857 C C . SER A 1 111 ? 5.842 -16.224 -14.516 1.00 77.19 111 SER A C 1
ATOM 859 O O . SER A 1 111 ? 6.644 -16.722 -15.303 1.00 77.19 111 SER A O 1
ATOM 861 N N . ARG A 1 112 ? 6.241 -15.464 -13.485 1.00 73.50 112 ARG A N 1
ATOM 862 C CA . ARG A 1 112 ? 7.638 -15.002 -13.331 1.00 73.50 112 ARG A CA 1
ATOM 863 C C . ARG A 1 112 ? 8.317 -15.418 -12.031 1.00 73.50 112 ARG A C 1
ATOM 865 O O . ARG A 1 112 ? 9.545 -15.475 -11.999 1.00 73.50 112 ARG A O 1
ATOM 872 N N . LEU A 1 113 ? 7.554 -15.684 -10.972 1.00 68.38 113 LEU A N 1
ATOM 873 C CA . LEU A 1 113 ? 8.083 -16.026 -9.646 1.00 68.38 113 LEU A CA 1
ATOM 874 C C . LEU A 1 113 ? 7.783 -17.473 -9.238 1.00 68.38 113 LEU A C 1
ATOM 876 O O . LEU A 1 113 ? 8.471 -18.010 -8.376 1.00 68.38 113 LEU A O 1
ATOM 880 N N . LEU A 1 114 ? 6.784 -18.120 -9.838 1.00 68.06 114 LEU A N 1
ATOM 881 C CA . LEU A 1 114 ? 6.489 -19.524 -9.574 1.00 68.06 114 LEU A CA 1
ATOM 882 C C . LEU A 1 114 ? 7.476 -20.420 -10.334 1.00 68.06 114 LEU A C 1
ATOM 884 O O . LEU A 1 114 ? 7.550 -20.391 -11.561 1.00 68.06 114 LEU A O 1
ATOM 888 N N . LYS A 1 115 ? 8.235 -21.232 -9.597 1.00 60.22 115 LYS A N 1
ATOM 889 C CA . LYS A 1 115 ? 9.122 -22.271 -10.141 1.00 60.22 115 LYS A CA 1
ATOM 890 C C . LYS A 1 115 ? 8.801 -23.616 -9.481 1.00 60.22 115 LYS A C 1
ATOM 892 O O . LYS A 1 115 ? 8.157 -23.630 -8.428 1.00 60.22 115 LYS A O 1
ATOM 897 N N . PRO A 1 116 ? 9.245 -24.755 -10.047 1.00 45.41 116 PRO A N 1
ATOM 898 C CA . PRO A 1 116 ? 9.153 -26.037 -9.353 1.00 45.41 116 PRO A CA 1
ATOM 899 C C . PRO A 1 116 ? 9.805 -25.924 -7.961 1.00 45.41 116 PRO A C 1
ATOM 901 O O . PRO A 1 116 ? 11.005 -25.680 -7.867 1.00 45.41 116 PRO A O 1
ATOM 904 N N . GLY A 1 117 ? 9.002 -26.022 -6.892 1.00 47.00 117 GLY A N 1
ATOM 905 C CA . GLY A 1 117 ? 9.446 -25.858 -5.498 1.00 47.00 117 GLY A CA 1
ATOM 906 C C . GLY A 1 117 ? 8.946 -24.610 -4.747 1.00 47.00 117 GLY A C 1
ATOM 907 O O . GLY A 1 117 ? 9.249 -24.487 -3.564 1.00 47.00 117 GLY A O 1
ATOM 908 N N . GLY A 1 118 ? 8.176 -23.705 -5.371 1.00 52.34 118 GLY A N 1
ATOM 909 C CA . GLY A 1 118 ? 7.499 -22.591 -4.679 1.00 52.34 118 GLY A CA 1
ATOM 910 C C . GLY A 1 118 ? 7.653 -21.221 -5.353 1.00 52.34 118 GLY A C 1
ATOM 911 O O . GLY A 1 118 ? 8.046 -21.121 -6.515 1.00 52.34 118 GLY A O 1
ATOM 912 N N . ILE A 1 119 ? 7.319 -20.152 -4.620 1.00 49.91 119 ILE A N 1
ATOM 913 C CA . ILE A 1 119 ? 7.468 -18.757 -5.075 1.00 49.91 119 ILE A CA 1
ATOM 914 C C . ILE A 1 119 ? 8.898 -18.284 -4.779 1.00 49.91 119 ILE A C 1
ATOM 916 O O . ILE A 1 119 ? 9.329 -18.304 -3.628 1.00 49.91 119 ILE A O 1
ATOM 920 N N . THR A 1 120 ? 9.634 -17.841 -5.799 1.00 47.84 120 THR A N 1
ATOM 921 C CA . THR A 1 120 ? 10.966 -17.239 -5.641 1.00 47.84 120 THR A CA 1
ATOM 922 C C . THR A 1 120 ? 10.876 -15.783 -5.188 1.00 47.84 120 THR A C 1
ATOM 924 O O . THR A 1 120 ? 10.004 -15.046 -5.646 1.00 47.84 120 THR A O 1
ATOM 927 N N . THR A 1 121 ? 11.815 -15.339 -4.351 1.00 49.12 121 THR A N 1
ATOM 928 C CA . THR A 1 121 ? 11.827 -13.995 -3.744 1.00 49.12 121 THR A CA 1
ATOM 929 C C . THR A 1 121 ? 12.000 -12.857 -4.761 1.00 49.12 121 THR A C 1
ATOM 931 O O . THR A 1 121 ? 11.434 -11.780 -4.581 1.00 49.12 121 THR A O 1
ATOM 934 N N . THR A 1 122 ? 12.723 -13.085 -5.863 1.00 47.81 122 THR A N 1
ATOM 935 C CA . THR A 1 122 ? 12.900 -12.137 -6.980 1.00 47.81 122 THR A CA 1
ATOM 936 C C . THR A 1 122 ? 13.127 -12.883 -8.304 1.00 47.81 122 THR A C 1
ATOM 938 O O . THR A 1 122 ? 13.394 -14.086 -8.316 1.00 47.81 122 THR A O 1
ATOM 941 N N . THR A 1 123 ? 13.056 -12.173 -9.437 1.00 49.94 123 THR A N 1
ATOM 942 C CA . THR A 1 123 ? 13.450 -12.702 -10.761 1.00 49.94 123 THR A CA 1
ATOM 943 C C . THR A 1 123 ? 14.952 -12.574 -11.050 1.00 49.94 123 THR A C 1
ATOM 945 O O . THR A 1 123 ? 15.398 -12.962 -12.129 1.00 49.94 123 THR A O 1
ATOM 948 N N . VAL A 1 124 ? 15.736 -11.994 -10.135 1.00 44.47 124 VAL A N 1
ATOM 949 C CA . VAL A 1 124 ? 17.164 -11.697 -10.325 1.00 44.47 124 VAL A CA 1
ATOM 950 C C . VAL A 1 124 ? 17.986 -12.740 -9.573 1.00 44.47 124 VAL A C 1
ATOM 952 O O . VAL A 1 124 ? 17.715 -13.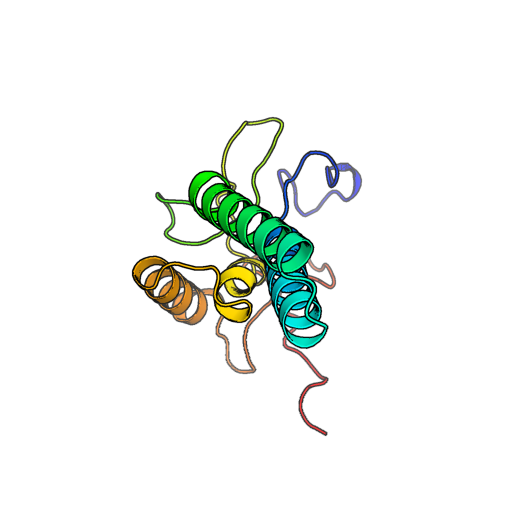028 -8.414 1.00 44.47 124 VAL A O 1
ATOM 955 N N . ASN A 1 125 ? 18.990 -13.322 -10.230 1.00 46.91 125 ASN A N 1
ATOM 956 C CA . ASN A 1 125 ? 19.949 -14.232 -9.604 1.00 46.91 125 ASN A CA 1
ATOM 957 C C . ASN A 1 125 ? 21.230 -13.446 -9.293 1.00 46.91 125 ASN A C 1
ATOM 959 O O . ASN A 1 125 ? 22.134 -13.380 -10.123 1.00 46.91 125 ASN A O 1
ATOM 963 N N . SER A 1 126 ? 21.256 -12.757 -8.150 1.00 44.97 126 SER A N 1
ATOM 964 C CA . SER A 1 126 ? 22.395 -11.920 -7.733 1.00 44.97 126 SER A CA 1
ATOM 965 C C . SER A 1 126 ? 23.378 -12.647 -6.799 1.00 44.97 126 SER A C 1
ATOM 967 O O . SER A 1 126 ? 24.434 -12.101 -6.480 1.00 44.97 126 SER A O 1
ATOM 969 N N . GLY A 1 127 ? 23.022 -13.849 -6.324 1.00 44.62 127 GLY A N 1
ATOM 970 C CA . GLY A 1 127 ? 23.752 -14.578 -5.279 1.00 44.62 127 GLY A CA 1
ATOM 971 C C . GLY A 1 127 ? 23.494 -14.090 -3.844 1.00 44.62 127 GLY A C 1
ATOM 972 O O . GLY A 1 127 ? 24.066 -14.648 -2.911 1.00 44.62 127 GLY A O 1
ATOM 973 N N . GLN A 1 128 ? 22.643 -13.077 -3.636 1.00 41.59 128 GLN A N 1
ATOM 974 C CA . GLN A 1 128 ? 22.243 -12.614 -2.302 1.00 41.59 128 GLN A CA 1
ATOM 975 C C . GLN A 1 128 ? 21.164 -13.514 -1.683 1.00 41.59 128 GLN A C 1
ATOM 977 O O . GLN A 1 128 ? 20.345 -14.107 -2.381 1.00 41.59 128 GLN A O 1
ATOM 982 N N . GLN A 1 129 ? 21.117 -13.558 -0.347 1.00 37.38 129 GLN A N 1
ATOM 983 C CA . GLN A 1 129 ? 20.182 -14.396 0.421 1.00 37.38 129 GLN A CA 1
ATOM 984 C C . GLN A 1 129 ? 18.693 -14.110 0.118 1.00 37.38 129 GLN A C 1
ATOM 986 O O . GLN A 1 129 ? 17.840 -14.966 0.335 1.00 37.38 129 GLN A O 1
ATOM 991 N N . TRP A 1 130 ? 18.390 -12.922 -0.412 1.00 45.84 130 TRP A N 1
ATOM 992 C CA . TRP A 1 130 ? 17.041 -12.440 -0.733 1.00 45.84 130 TRP A CA 1
ATOM 993 C C . TRP A 1 130 ? 16.694 -12.517 -2.225 1.00 45.84 130 TRP A C 1
ATOM 995 O O . TRP A 1 130 ? 15.661 -11.999 -2.640 1.00 45.84 130 TRP A O 1
ATOM 1005 N N . ASP A 1 131 ? 17.544 -13.159 -3.024 1.00 42.44 131 ASP A N 1
ATOM 1006 C CA . ASP A 1 131 ? 17.384 -13.317 -4.464 1.00 42.44 131 ASP A CA 1
ATOM 1007 C C . ASP A 1 131 ? 17.237 -14.801 -4.845 1.00 42.44 131 ASP A C 1
ATOM 1009 O O . ASP A 1 131 ? 17.442 -15.709 -4.030 1.00 42.44 131 ASP A O 1
ATOM 1013 N N . ALA A 1 132 ? 16.828 -15.081 -6.087 1.00 36.88 132 ALA A N 1
ATOM 1014 C CA . ALA A 1 132 ? 16.803 -16.462 -6.569 1.00 36.88 132 ALA A CA 1
ATOM 1015 C C . ALA A 1 132 ? 18.205 -17.096 -6.381 1.00 36.88 132 ALA A C 1
ATOM 1017 O O . ALA A 1 132 ? 19.190 -16.454 -6.743 1.00 36.88 132 ALA A O 1
ATOM 1018 N N . PRO A 1 133 ? 18.319 -18.327 -5.835 1.00 40.53 133 PRO A N 1
ATOM 1019 C CA . PRO A 1 133 ? 17.318 -19.389 -5.876 1.00 40.53 133 PRO A CA 1
ATOM 1020 C C . PRO A 1 133 ? 16.700 -19.761 -4.516 1.00 40.53 133 PRO A C 1
ATOM 1022 O O . PRO A 1 133 ? 16.344 -20.926 -4.352 1.00 40.53 133 PRO A O 1
ATOM 1025 N N . MET A 1 134 ? 16.570 -18.865 -3.528 1.00 37.50 134 MET A N 1
ATOM 1026 C CA . MET A 1 134 ? 16.040 -19.296 -2.223 1.00 37.50 134 MET A CA 1
ATOM 1027 C C . MET A 1 134 ? 14.524 -19.595 -2.266 1.00 37.50 134 MET A C 1
ATOM 1029 O O . MET A 1 134 ? 13.691 -18.792 -1.864 1.00 37.50 134 MET A O 1
ATOM 1033 N N . ALA A 1 135 ? 14.161 -20.779 -2.764 1.00 42.78 135 ALA A N 1
ATOM 1034 C CA . ALA A 1 135 ? 12.901 -21.444 -2.472 1.00 42.78 135 ALA A CA 1
ATOM 1035 C C . ALA A 1 135 ? 12.990 -21.979 -1.035 1.00 42.78 135 ALA A C 1
ATOM 1037 O O . ALA A 1 135 ? 13.951 -22.667 -0.675 1.00 42.78 135 ALA A O 1
ATOM 1038 N N . GLY A 1 136 ? 12.030 -21.586 -0.198 1.00 40.31 136 GLY A N 1
ATOM 1039 C CA . GLY A 1 136 ? 12.026 -21.836 1.239 1.00 40.31 136 GLY A CA 1
ATOM 1040 C C . GLY A 1 136 ? 12.257 -23.303 1.592 1.00 40.31 136 GLY A C 1
ATOM 1041 O O . GLY A 1 136 ? 11.400 -24.153 1.377 1.00 40.31 136 GLY A O 1
ATOM 1042 N N . ARG A 1 137 ? 13.400 -23.589 2.217 1.00 33.03 137 ARG A N 1
ATOM 1043 C CA . ARG A 1 137 ? 13.721 -24.906 2.783 1.00 33.03 137 ARG A CA 1
ATOM 1044 C C . ARG A 1 137 ? 13.226 -25.051 4.236 1.00 33.03 137 ARG A C 1
ATOM 1046 O O . ARG A 1 137 ? 13.874 -25.724 5.032 1.00 33.03 137 ARG A O 1
ATOM 1053 N N . HIS A 1 138 ? 12.125 -24.381 4.604 1.00 34.66 138 HIS A N 1
ATOM 1054 C CA . HIS A 1 138 ? 11.628 -24.382 5.992 1.00 34.66 138 HIS A CA 1
ATOM 1055 C C . HIS A 1 138 ? 10.106 -24.267 6.193 1.00 34.66 138 HIS A C 1
ATOM 1057 O O . HIS A 1 138 ? 9.665 -23.967 7.295 1.00 34.66 138 HIS A O 1
ATOM 1063 N N . CYS A 1 139 ? 9.289 -24.554 5.175 1.00 32.50 139 CYS A N 1
ATOM 1064 C CA . CYS A 1 139 ? 7.833 -24.666 5.348 1.00 32.50 139 CYS A CA 1
ATOM 1065 C C . CYS A 1 139 ? 7.338 -26.072 4.984 1.00 32.50 139 CYS A C 1
ATOM 1067 O O . CYS A 1 139 ? 6.522 -26.233 4.083 1.00 32.50 139 CYS A O 1
ATOM 1069 N N . SER A 1 140 ? 7.869 -27.089 5.659 1.00 31.92 140 SER A N 1
ATOM 1070 C CA . SER A 1 140 ? 7.266 -28.424 5.748 1.00 31.92 140 SER A CA 1
ATOM 1071 C C . SER A 1 140 ? 8.007 -29.216 6.824 1.00 31.92 140 SER A C 1
ATOM 1073 O O . SER A 1 140 ? 9.093 -29.743 6.572 1.00 31.92 140 SER A O 1
ATOM 1075 N N . GLY A 1 141 ? 7.422 -29.233 8.018 1.00 29.41 141 GLY A N 1
ATOM 1076 C CA . GLY A 1 141 ? 7.844 -29.969 9.204 1.00 29.41 141 GLY A CA 1
ATOM 1077 C C . GLY A 1 141 ? 6.836 -29.714 10.305 1.00 29.41 141 GLY A C 1
ATOM 1078 O O . GLY A 1 141 ? 6.787 -28.547 10.748 1.00 29.41 141 GLY A O 1
#

Foldseek 3Di:
DVDLQDPVPDPPVQKAFLQVLLVLLLVLCVQLVVCVVVVNNVSNVVSVVVSVVSLVVQVVAQADPVQLFGAIHGNVVRHHDNFDFPSRCSCVVSVSDDPSSNVSHVVCQVVQQDDVQGGFGGNDDSVDPNGPPPRDPPPDD

Secondary struct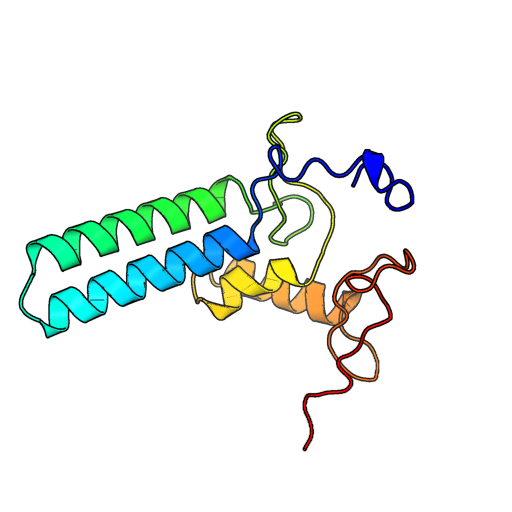ure (DSSP, 8-state):
---TT-GGG--GGGEE-HHHHHHHHHHHHHHHHHHHHTT-HHHHHHHHHHHHHHHHHHHHHSEETTTTEE--EETTTTEE----BGGGGHHHHTT-S-HHHHHHHHHHHHHHTEETTEE-SBS---SSTTSTT---TTS--

Organism: Enterobacter cloacae (NCBI:txid550)